Protein AF-A0A531JDR1-F1 (afdb_monomer)

Mean predicted aligned error: 6.73 Å

Foldseek 3Di:
DDDPQKDKDWDKDDQVDWDLDCPQAWEEEQRHTADEPLSVVVQCVVCVVRHPPSIGMRIHMYIYGDVVQKDQPDDVVHRYIDGNDSPD

Nearest PDB structures (foldseek):
  7p8v-assembly1_A  TM=8.570E-01  e=2.211E-07  Escherichia coli K-12
  1nhj-assembly1_A-2  TM=8.512E-01  e=2.527E-07  Escherichia coli K-12
  1b62-assembly1_A-2  TM=8.556E-01  e=3.420E-06  Escherichia coli K-12
  7aic-assembly1_C  TM=7.727E-01  e=1.032E-04  Escherichia coli K-12
  4p7a-assembly1_A-2  TM=9.173E-01  e=3.329E-03  Homo sapiens

Solvent-accessible surface area (backbone atoms only — not comparable to full-atom values): 5253 Å² total; per-residue (Å²): 92,77,53,95,74,34,33,45,48,75,52,67,51,57,69,93,53,58,35,82,53,62,87,55,52,44,38,24,52,72,84,40,72,46,72,40,69,65,62,55,46,50,56,48,61,78,38,55,92,68,38,62,87,78,50,24,62,36,34,41,38,39,38,41,55,63,66,92,61,40,52,73,70,54,55,99,88,46,41,49,65,46,62,79,58,91,86,115

Secondary structure (DSSP, 8-state):
-EETTEEEEEEE--TTSEESSSTTEEEEETTEEE--HHHHHHHHHHTTTTSPTT-EE-EEEEEE--GGGEE---BTTB---EES-TT-

pLDDT: mean 85.01, std 16.75, range [42.81, 98.19]

Structure (mmCIF, N/CA/C/O backbone):
data_AF-A0A531JDR1-F1
#
_entry.id   AF-A0A531JDR1-F1
#
loop_
_atom_site.group_PDB
_atom_site.id
_atom_site.type_symbol
_atom_site.label_atom_id
_atom_site.label_alt_id
_atom_site.label_comp_id
_atom_site.label_asym_id
_atom_site.label_entity_id
_atom_site.label_seq_id
_atom_site.pdbx_PDB_ins_code
_atom_site.Cartn_x
_atom_site.Cartn_y
_atom_site.Cartn_z
_atom_site.occupancy
_atom_site.B_iso_or_equiv
_atom_site.auth_seq_id
_atom_site.auth_comp_id
_atom_site.auth_asym_id
_atom_site.auth_atom_id
_atom_site.pdbx_PDB_model_num
ATOM 1 N N . ALA A 1 1 ? -11.726 1.021 -6.069 1.00 85.56 1 ALA A N 1
ATOM 2 C CA . ALA A 1 1 ? -12.022 -0.421 -6.202 1.00 85.56 1 ALA A CA 1
ATOM 3 C C . ALA A 1 1 ? -12.834 -0.857 -4.992 1.00 85.56 1 ALA A C 1
ATOM 5 O O . ALA A 1 1 ? -12.611 -0.311 -3.919 1.00 85.56 1 ALA A O 1
ATOM 6 N N . MET A 1 2 ? -13.777 -1.782 -5.147 1.00 89.06 2 MET A N 1
ATOM 7 C CA . MET A 1 2 ? -14.574 -2.301 -4.032 1.00 89.06 2 MET A CA 1
ATOM 8 C C . MET A 1 2 ? -14.518 -3.824 -4.050 1.00 89.06 2 MET A C 1
ATOM 10 O O . MET A 1 2 ? -14.680 -4.419 -5.115 1.00 89.06 2 MET A O 1
ATOM 14 N N . ARG A 1 3 ? -14.264 -4.431 -2.893 1.00 87.88 3 ARG A N 1
ATOM 15 C CA . ARG A 1 3 ? -14.217 -5.882 -2.712 1.00 87.88 3 ARG A CA 1
ATOM 16 C C . ARG A 1 3 ? -14.638 -6.225 -1.291 1.00 87.88 3 ARG A C 1
ATOM 18 O O . ARG A 1 3 ? -14.141 -5.610 -0.360 1.00 87.88 3 ARG A O 1
ATOM 25 N N . ASP A 1 4 ? -15.578 -7.156 -1.151 1.00 88.38 4 ASP A N 1
ATOM 26 C CA . ASP A 1 4 ? -15.994 -7.733 0.131 1.00 88.38 4 ASP A CA 1
ATOM 27 C C . ASP A 1 4 ? -16.268 -6.702 1.254 1.00 88.38 4 ASP A C 1
ATOM 29 O O . ASP A 1 4 ? -15.872 -6.851 2.406 1.00 88.38 4 ASP A O 1
ATOM 33 N N . GLY A 1 5 ? -16.941 -5.599 0.901 1.00 87.31 5 GLY A N 1
ATOM 34 C CA . GLY A 1 5 ? -17.263 -4.511 1.836 1.00 87.31 5 GLY A CA 1
ATOM 35 C C . GLY A 1 5 ? -16.109 -3.544 2.136 1.00 87.31 5 GLY A C 1
ATOM 36 O O . GLY A 1 5 ? -16.302 -2.574 2.867 1.00 87.31 5 GLY A O 1
ATOM 37 N N . VAL A 1 6 ? -14.938 -3.754 1.536 1.00 90.44 6 VAL A N 1
ATOM 38 C CA . VAL A 1 6 ? -13.779 -2.862 1.592 1.00 90.44 6 VAL A CA 1
ATOM 39 C C . VAL A 1 6 ? -13.718 -2.013 0.326 1.00 90.44 6 VAL A C 1
ATOM 41 O O . VAL A 1 6 ? -13.664 -2.509 -0.801 1.00 90.44 6 VAL A O 1
ATOM 44 N N . HIS A 1 7 ? -13.698 -0.700 0.506 1.00 95.38 7 HIS A N 1
ATOM 45 C CA . HIS A 1 7 ? -13.442 0.263 -0.552 1.00 95.38 7 HIS A CA 1
ATOM 46 C C . HIS A 1 7 ? -11.982 0.720 -0.502 1.00 95.38 7 HIS A C 1
ATOM 48 O O . HIS A 1 7 ? -11.526 1.253 0.505 1.00 95.38 7 HIS A O 1
ATOM 54 N N . LEU A 1 8 ? -11.259 0.535 -1.605 1.00 95.75 8 LEU A N 1
ATOM 55 C CA . LEU A 1 8 ? -9.888 0.996 -1.802 1.00 95.75 8 LEU A CA 1
ATOM 56 C C . LEU A 1 8 ? -9.863 2.158 -2.799 1.00 95.75 8 LEU A C 1
ATOM 58 O O . LEU A 1 8 ? -10.261 2.005 -3.959 1.00 95.75 8 LEU A O 1
ATOM 62 N N . ALA A 1 9 ? -9.326 3.293 -2.372 1.00 98.06 9 ALA A N 1
ATOM 63 C CA . ALA A 1 9 ? -9.069 4.465 -3.203 1.00 98.06 9 ALA A CA 1
ATOM 64 C C . ALA A 1 9 ? -7.622 4.944 -3.048 1.00 98.06 9 ALA A C 1
ATOM 66 O O . ALA A 1 9 ? -6.912 4.525 -2.135 1.00 98.06 9 ALA A O 1
ATOM 67 N N . GLY A 1 10 ? -7.191 5.848 -3.928 1.00 96.94 10 GLY A N 1
ATOM 68 C CA . GLY A 1 10 ? -5.896 6.511 -3.826 1.00 96.94 10 GLY A CA 1
ATOM 69 C C . GLY A 1 10 ? -5.079 6.453 -5.109 1.00 96.94 10 GLY A C 1
ATOM 70 O O . GLY A 1 10 ? -5.621 6.275 -6.199 1.00 96.94 10 GLY A O 1
ATOM 71 N N . HIS A 1 11 ? -3.768 6.621 -4.963 1.00 98.19 11 HIS A N 1
ATOM 72 C CA . HIS A 1 11 ? -2.831 6.682 -6.077 1.00 98.19 11 HIS A CA 1
ATOM 73 C C . HIS A 1 11 ? -1.625 5.786 -5.840 1.00 98.19 11 HIS A C 1
ATOM 75 O O . HIS A 1 11 ? -1.149 5.607 -4.716 1.00 98.19 11 HIS A O 1
ATOM 81 N N . VAL A 1 12 ? -1.100 5.275 -6.945 1.00 97.62 12 VAL A N 1
ATOM 82 C CA . VAL A 1 12 ? 0.158 4.544 -6.997 1.00 97.62 12 VAL A CA 1
ATOM 83 C C . VAL A 1 12 ? 1.018 5.125 -8.103 1.00 97.62 12 VAL A C 1
ATOM 85 O O . VAL A 1 12 ? 0.505 5.680 -9.078 1.00 97.62 12 VAL A O 1
ATOM 88 N N . SER A 1 13 ? 2.329 5.024 -7.949 1.00 97.69 13 SER A N 1
ATOM 89 C CA . SER A 1 13 ? 3.242 5.446 -8.993 1.00 97.69 13 SER A CA 1
ATOM 90 C C . SER A 1 13 ? 3.247 4.489 -10.177 1.00 97.69 13 SER A C 1
ATOM 92 O O . SER A 1 13 ? 3.008 3.289 -10.053 1.00 97.69 13 SER A O 1
ATOM 94 N N . ILE A 1 14 ? 3.590 5.038 -11.339 1.00 96.69 14 ILE A N 1
ATOM 95 C CA . ILE A 1 14 ? 4.017 4.239 -12.484 1.00 96.69 14 ILE A CA 1
ATOM 96 C C . ILE A 1 14 ? 5.377 3.575 -12.190 1.00 96.69 14 ILE A C 1
ATOM 98 O O . ILE A 1 14 ? 6.172 4.146 -11.434 1.00 96.69 14 ILE A O 1
ATOM 102 N N . PRO A 1 15 ? 5.703 2.422 -12.807 1.00 95.00 15 PRO A N 1
ATOM 103 C CA . PRO A 1 15 ? 6.944 1.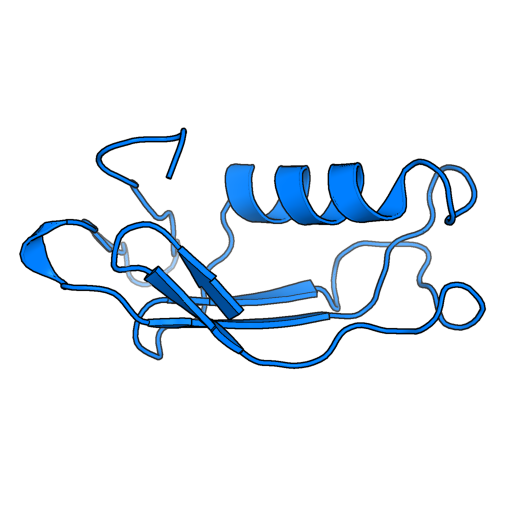691 -12.521 1.00 95.00 15 PRO A CA 1
ATOM 104 C C . PRO A 1 15 ? 8.238 2.505 -12.697 1.00 95.00 15 PRO A C 1
ATOM 106 O O . PRO A 1 15 ? 9.190 2.348 -11.929 1.00 95.00 15 PRO A O 1
ATOM 109 N N . SER A 1 16 ? 8.263 3.430 -13.663 1.00 95.81 16 SER A N 1
ATOM 110 C CA . SER A 1 16 ? 9.401 4.327 -13.910 1.00 95.81 16 SER A CA 1
ATOM 111 C C . SER A 1 16 ? 9.634 5.348 -12.789 1.00 95.81 16 SER A C 1
ATOM 113 O O . SER A 1 16 ? 10.731 5.891 -12.671 1.00 95.81 16 SER A O 1
ATOM 115 N N . PHE A 1 17 ? 8.646 5.575 -11.918 1.00 97.25 17 PHE A N 1
ATOM 116 C CA . PHE A 1 17 ? 8.771 6.409 -10.727 1.00 97.25 17 PHE A CA 1
ATOM 117 C C . PHE A 1 17 ? 8.763 5.544 -9.462 1.00 97.25 17 PHE A C 1
ATOM 119 O O . PHE A 1 17 ? 7.738 5.336 -8.814 1.00 97.25 17 PHE A O 1
ATOM 126 N N . SER A 1 18 ? 9.942 5.047 -9.093 1.00 97.50 18 SER A N 1
ATOM 127 C CA . SER A 1 18 ? 10.149 4.189 -7.918 1.00 97.50 18 SER A CA 1
ATOM 128 C C . SER A 1 18 ? 11.148 4.790 -6.921 1.00 97.50 18 SER A C 1
ATOM 130 O O . SER A 1 18 ? 11.805 5.804 -7.193 1.00 97.50 18 SER A O 1
ATOM 132 N N . ARG A 1 19 ? 11.275 4.170 -5.743 1.00 97.81 19 ARG A N 1
ATOM 133 C CA . ARG A 1 19 ? 12.230 4.532 -4.681 1.00 97.81 19 ARG A CA 1
ATOM 134 C C . ARG A 1 19 ? 13.095 3.350 -4.267 1.00 97.81 19 ARG A C 1
ATOM 136 O O . ARG A 1 19 ? 12.723 2.204 -4.479 1.00 97.81 19 ARG A O 1
ATOM 143 N N . ALA A 1 20 ? 14.239 3.654 -3.657 1.00 97.31 20 ALA A N 1
ATOM 144 C CA . ALA A 1 20 ? 15.150 2.657 -3.088 1.00 97.31 20 ALA A CA 1
ATOM 145 C C . ALA A 1 20 ? 14.684 2.114 -1.722 1.00 97.31 20 ALA A C 1
ATOM 147 O O . ALA A 1 20 ? 15.320 1.238 -1.155 1.00 97.31 20 ALA A O 1
ATOM 148 N N . ASN A 1 21 ? 13.603 2.662 -1.159 1.00 96.12 21 ASN A N 1
ATOM 149 C CA . ASN A 1 21 ? 13.011 2.207 0.095 1.00 96.12 21 ASN A CA 1
ATOM 150 C C . ASN A 1 21 ? 11.491 2.435 0.090 1.00 96.12 21 ASN A C 1
ATOM 152 O O . ASN A 1 21 ? 10.963 3.167 -0.748 1.00 96.12 21 ASN A O 1
ATOM 156 N N . ALA A 1 22 ? 10.797 1.825 1.051 1.00 94.88 22 ALA A N 1
ATOM 157 C CA . ALA A 1 22 ? 9.340 1.878 1.182 1.00 94.88 22 ALA A CA 1
ATOM 158 C C . ALA A 1 22 ? 8.811 3.098 1.969 1.00 94.88 22 ALA A C 1
ATOM 160 O O . ALA A 1 22 ? 7.639 3.125 2.329 1.00 94.88 22 ALA A O 1
ATOM 161 N N . LEU A 1 23 ? 9.637 4.110 2.274 1.00 95.75 23 LEU A N 1
ATOM 162 C CA .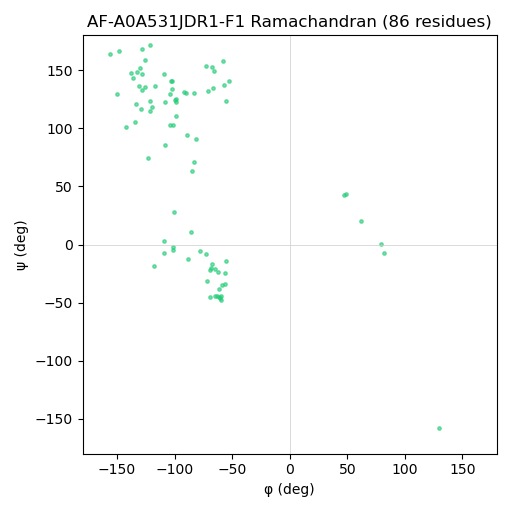 LEU A 1 23 ? 9.230 5.211 3.166 1.00 95.75 23 LEU A CA 1
ATOM 163 C C . LEU A 1 23 ? 8.099 6.084 2.599 1.00 95.75 2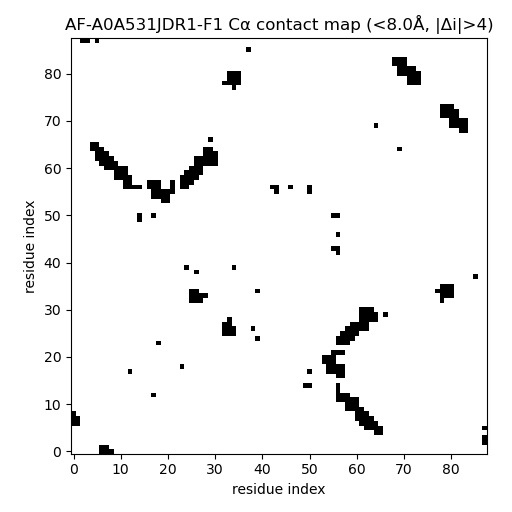3 LEU A C 1
ATOM 165 O O . LEU A 1 23 ? 7.420 6.762 3.364 1.00 95.75 23 LEU A O 1
ATOM 169 N N . GLN A 1 24 ? 7.895 6.064 1.278 1.00 97.12 24 GLN A N 1
ATOM 170 C CA . GLN A 1 24 ? 6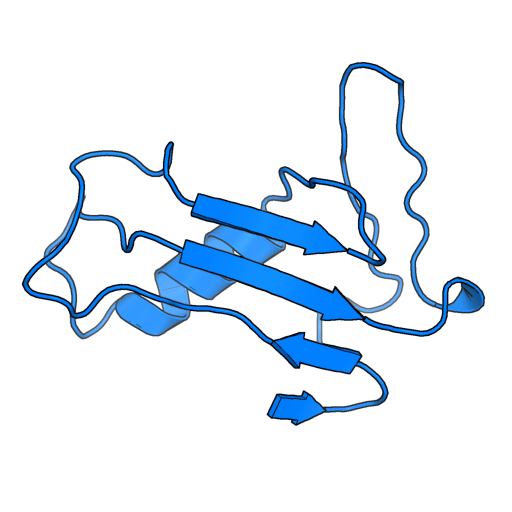.814 6.783 0.591 1.00 97.12 24 GLN A CA 1
ATOM 171 C C . GLN A 1 24 ? 5.629 5.872 0.229 1.00 97.12 24 GLN A C 1
ATOM 173 O O . GLN A 1 24 ? 4.934 6.107 -0.760 1.00 97.12 24 GLN A O 1
ATOM 178 N N . GLN A 1 25 ? 5.420 4.812 1.008 1.00 97.38 25 GLN A N 1
ATOM 179 C CA . GLN A 1 25 ? 4.214 3.995 0.953 1.00 97.38 25 GLN A CA 1
ATOM 180 C C . GLN A 1 25 ? 3.304 4.392 2.107 1.00 97.38 25 GLN A C 1
ATOM 182 O O . GLN A 1 25 ? 3.540 4.039 3.263 1.00 97.38 25 GLN A O 1
ATOM 187 N N . TYR A 1 26 ? 2.275 5.164 1.783 1.00 96.75 26 TYR A N 1
ATOM 188 C CA . TYR A 1 26 ? 1.270 5.611 2.732 1.00 96.75 26 TYR A CA 1
ATOM 189 C C . TYR A 1 26 ? 0.005 4.777 2.560 1.00 96.75 26 TYR A C 1
ATOM 191 O O . TYR A 1 26 ? -0.471 4.564 1.441 1.00 96.75 26 TYR A O 1
ATOM 199 N N . ALA A 1 27 ? -0.543 4.326 3.681 1.00 95.31 27 ALA A N 1
ATOM 200 C CA . ALA A 1 27 ? -1.813 3.630 3.742 1.00 95.31 27 ALA A CA 1
ATOM 201 C C . ALA A 1 27 ? -2.632 4.164 4.914 1.00 95.31 27 ALA A C 1
ATOM 203 O O . ALA A 1 27 ? -2.091 4.482 5.978 1.00 95.31 27 ALA A O 1
ATOM 204 N N . TYR A 1 28 ? -3.938 4.251 4.701 1.00 94.19 28 TYR A N 1
ATOM 205 C CA . TYR A 1 28 ? -4.900 4.743 5.666 1.00 94.19 28 TYR A CA 1
ATOM 206 C C . TYR A 1 28 ? -6.058 3.763 5.767 1.00 94.19 28 TYR A C 1
ATOM 208 O O . TYR A 1 28 ? -6.562 3.306 4.745 1.00 94.19 28 TYR A O 1
ATOM 216 N N . VAL A 1 29 ? -6.507 3.479 6.983 1.00 92.50 29 VAL A N 1
ATOM 217 C CA . VAL A 1 29 ? -7.694 2.660 7.246 1.00 92.50 29 VAL A CA 1
ATOM 218 C C . VAL A 1 29 ? -8.682 3.516 8.016 1.00 92.50 29 VAL A C 1
ATOM 220 O O . VAL A 1 29 ? -8.359 4.008 9.098 1.00 92.50 29 VAL A O 1
ATOM 223 N N . ASN A 1 30 ? -9.860 3.750 7.440 1.00 93.00 30 ASN A N 1
ATOM 224 C CA . ASN A 1 30 ? -10.890 4.622 8.012 1.00 93.00 30 ASN A CA 1
ATOM 225 C C . ASN A 1 30 ? -10.322 5.987 8.462 1.00 93.00 30 ASN A C 1
ATOM 227 O O . ASN A 1 30 ? -10.594 6.477 9.556 1.00 93.00 30 ASN A O 1
ATOM 231 N N . GLY A 1 31 ? -9.462 6.576 7.620 1.00 90.50 31 GLY A N 1
ATOM 232 C CA . GLY A 1 31 ? -8.825 7.879 7.847 1.00 90.50 31 GLY A CA 1
ATOM 233 C C . GLY A 1 31 ? -7.590 7.872 8.759 1.00 90.50 31 GLY A C 1
ATOM 234 O O . GLY A 1 31 ? -6.908 8.891 8.853 1.00 90.50 31 GLY A O 1
ATOM 235 N N . ARG A 1 32 ? -7.245 6.750 9.402 1.00 89.00 32 ARG A N 1
ATOM 236 C CA . ARG A 1 32 ? -6.059 6.650 10.271 1.00 89.00 32 ARG A CA 1
ATOM 237 C C . ARG A 1 32 ? -4.843 6.177 9.477 1.00 89.00 32 ARG A C 1
ATOM 239 O O . ARG A 1 32 ? -4.976 5.177 8.778 1.00 89.00 32 ARG A O 1
ATOM 246 N N . PRO A 1 33 ? -3.670 6.828 9.584 1.00 91.12 33 PRO A N 1
ATOM 247 C CA . PRO A 1 33 ? -2.450 6.323 8.965 1.00 91.12 33 PRO A CA 1
ATOM 248 C C . PRO A 1 33 ? -2.027 5.017 9.639 1.00 91.12 33 PRO A C 1
ATOM 250 O O . PRO A 1 33 ? -2.007 4.926 10.867 1.00 91.12 33 PRO A O 1
ATOM 253 N N . VAL A 1 34 ? -1.669 4.018 8.839 1.00 88.88 34 VAL A N 1
ATOM 254 C CA . VAL A 1 34 ? -1.296 2.685 9.324 1.00 88.88 34 VAL A CA 1
ATOM 255 C C . VAL A 1 34 ? 0.047 2.258 8.750 1.00 88.88 34 VAL A C 1
ATOM 257 O O . VAL A 1 34 ? 0.402 2.606 7.622 1.00 88.88 34 VAL A O 1
ATOM 260 N N . ARG A 1 35 ? 0.816 1.503 9.537 1.00 86.56 35 ARG A N 1
ATOM 261 C CA . ARG A 1 35 ? 2.076 0.886 9.100 1.00 86.56 35 ARG A CA 1
ATOM 262 C C . ARG A 1 35 ? 1.986 -0.612 9.326 1.00 86.56 35 ARG A C 1
ATOM 264 O O . ARG A 1 35 ? 2.583 -1.148 10.249 1.00 86.56 35 ARG A O 1
ATOM 271 N N . ASP A 1 36 ? 1.223 -1.261 8.460 1.00 85.88 36 ASP A N 1
ATOM 272 C CA . ASP A 1 36 ? 0.938 -2.683 8.561 1.00 85.88 36 ASP A CA 1
ATOM 273 C C . ASP A 1 36 ? 1.780 -3.522 7.579 1.00 85.88 36 ASP A C 1
ATOM 275 O O . ASP A 1 36 ? 2.016 -3.135 6.428 1.00 85.88 36 ASP A O 1
ATOM 279 N N . LYS A 1 37 ? 2.250 -4.688 8.040 1.00 86.94 37 LYS A N 1
ATOM 280 C CA . LYS A 1 37 ? 3.110 -5.580 7.243 1.00 86.94 37 LYS A CA 1
ATOM 281 C C . LYS A 1 37 ? 2.352 -6.289 6.122 1.00 86.94 37 LYS A C 1
ATOM 283 O O . LYS A 1 37 ? 2.972 -6.556 5.092 1.00 86.94 37 LYS A O 1
ATOM 288 N N . LEU A 1 38 ? 1.065 -6.593 6.302 1.00 88.00 38 LEU A N 1
ATOM 289 C CA . LEU A 1 38 ? 0.244 -7.218 5.262 1.00 88.00 38 LEU A CA 1
ATOM 290 C C . LEU A 1 38 ? 0.008 -6.227 4.128 1.00 88.00 38 LEU A C 1
ATOM 292 O O . LEU A 1 38 ? 0.248 -6.575 2.976 1.00 88.00 38 LEU A O 1
ATOM 296 N N . ILE A 1 39 ? -0.324 -4.972 4.445 1.00 91.12 39 ILE A N 1
ATOM 297 C CA . ILE A 1 39 ? -0.462 -3.914 3.429 1.00 91.12 39 ILE A CA 1
ATOM 298 C C . ILE A 1 39 ? 0.857 -3.717 2.669 1.00 91.12 39 ILE A C 1
ATOM 300 O O . ILE A 1 39 ? 0.872 -3.703 1.438 1.00 91.12 39 ILE A O 1
ATOM 304 N N . ALA A 1 40 ? 1.984 -3.619 3.382 1.00 92.50 40 ALA A N 1
ATOM 305 C CA . ALA A 1 40 ? 3.295 -3.492 2.744 1.00 92.50 40 ALA A CA 1
ATOM 306 C C . ALA A 1 40 ? 3.640 -4.709 1.860 1.00 92.50 40 ALA A C 1
ATOM 308 O O . ALA A 1 40 ? 4.226 -4.559 0.785 1.00 92.50 40 ALA A O 1
ATOM 309 N N . GLY A 1 41 ? 3.270 -5.916 2.296 1.00 94.00 41 GLY A N 1
ATOM 310 C CA . GLY A 1 41 ? 3.413 -7.150 1.525 1.00 94.00 41 GLY A CA 1
ATOM 311 C C . GLY A 1 41 ? 2.545 -7.164 0.267 1.00 94.00 41 GLY A C 1
ATOM 312 O O . GLY A 1 41 ? 3.047 -7.499 -0.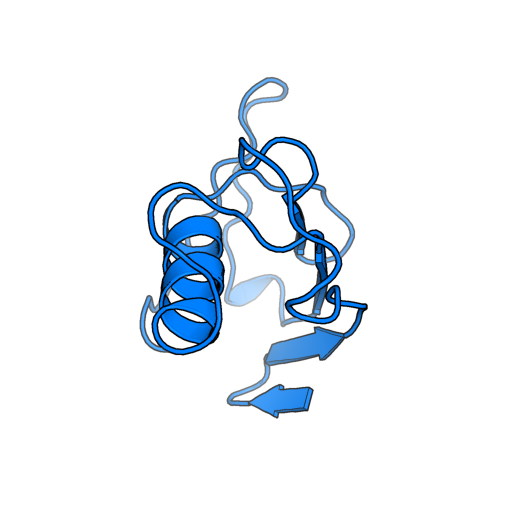803 1.00 94.00 41 GLY A O 1
ATOM 313 N N . ALA A 1 42 ? 1.287 -6.733 0.370 1.00 94.19 42 ALA A N 1
ATOM 314 C CA . ALA A 1 42 ? 0.353 -6.646 -0.747 1.00 94.19 42 ALA A CA 1
ATOM 315 C C . ALA A 1 42 ? 0.830 -5.650 -1.813 1.00 94.19 42 ALA A C 1
ATOM 317 O O . ALA A 1 42 ? 0.852 -5.987 -2.995 1.00 94.19 42 ALA A O 1
ATOM 318 N N . ILE A 1 43 ? 1.305 -4.463 -1.406 1.00 95.50 43 ILE A N 1
ATOM 319 C CA . ILE A 1 43 ? 1.905 -3.489 -2.334 1.00 95.50 43 ILE A CA 1
ATOM 320 C C . ILE A 1 43 ? 3.124 -4.103 -3.030 1.00 95.50 43 ILE A C 1
ATOM 322 O O . ILE A 1 43 ? 3.273 -3.974 -4.241 1.00 95.50 43 ILE A O 1
ATOM 326 N N . ARG A 1 44 ? 3.999 -4.797 -2.290 1.00 94.75 44 ARG A N 1
ATOM 327 C CA . ARG A 1 44 ? 5.165 -5.463 -2.888 1.00 94.75 44 ARG A CA 1
ATOM 328 C C . ARG A 1 44 ? 4.747 -6.522 -3.909 1.00 94.75 44 ARG A C 1
ATOM 330 O O . ARG A 1 44 ? 5.316 -6.546 -4.992 1.00 94.75 44 ARG A O 1
ATOM 337 N N . GLY A 1 45 ? 3.769 -7.362 -3.573 1.00 95.44 45 GLY A N 1
ATOM 338 C CA . GLY A 1 45 ? 3.251 -8.400 -4.465 1.00 95.44 45 GLY A CA 1
ATOM 339 C C . GLY A 1 45 ? 2.637 -7.822 -5.739 1.00 95.44 45 GLY A C 1
ATOM 340 O O . GLY A 1 45 ? 2.972 -8.269 -6.828 1.00 95.44 45 GLY A O 1
ATOM 341 N N . ALA A 1 46 ? 1.826 -6.768 -5.619 1.00 94.94 46 ALA A N 1
ATOM 342 C CA . ALA A 1 46 ? 1.173 -6.117 -6.757 1.00 94.94 46 ALA A CA 1
ATOM 343 C C . ALA A 1 46 ? 2.156 -5.501 -7.771 1.00 94.94 46 ALA A C 1
ATOM 345 O O . ALA A 1 46 ? 1.803 -5.312 -8.932 1.00 94.94 46 ALA A O 1
ATOM 346 N N . PHE A 1 47 ? 3.380 -5.182 -7.340 1.00 96.38 47 PHE A N 1
ATOM 347 C CA . PHE A 1 47 ? 4.417 -4.588 -8.184 1.00 96.38 47 PHE A CA 1
ATOM 348 C C . PHE A 1 47 ? 5.580 -5.541 -8.503 1.00 96.38 47 PHE A C 1
ATOM 350 O O . PHE A 1 47 ? 6.531 -5.119 -9.164 1.00 96.38 47 PHE A O 1
ATOM 357 N N . ALA A 1 48 ? 5.528 -6.799 -8.054 1.00 94.25 48 ALA A N 1
ATOM 358 C CA . ALA A 1 48 ? 6.652 -7.735 -8.130 1.00 94.25 48 ALA A CA 1
ATOM 359 C C . ALA A 1 48 ? 7.139 -7.986 -9.568 1.00 94.25 48 ALA A C 1
ATOM 361 O O . ALA A 1 48 ? 8.342 -8.106 -9.785 1.00 94.25 48 ALA A O 1
ATOM 362 N N . ASP A 1 49 ? 6.222 -7.991 -10.536 1.00 96.19 49 ASP A N 1
ATOM 363 C CA . ASP A 1 49 ? 6.534 -8.277 -11.942 1.00 96.19 49 ASP A CA 1
ATOM 364 C C . ASP A 1 49 ? 6.939 -7.032 -12.748 1.00 96.19 49 ASP A C 1
ATOM 366 O O . ASP A 1 49 ? 7.422 -7.144 -13.874 1.00 96.19 49 ASP A O 1
ATOM 370 N N . VAL A 1 50 ? 6.731 -5.831 -12.197 1.00 96.50 50 VAL A N 1
ATOM 371 C CA . VAL A 1 50 ? 6.912 -4.561 -12.926 1.00 96.50 50 VAL A CA 1
ATOM 372 C C . VAL A 1 50 ? 7.994 -3.664 -12.337 1.00 96.50 50 VAL A C 1
ATOM 374 O O . VAL A 1 50 ? 8.469 -2.753 -13.015 1.00 96.50 50 VAL A O 1
ATOM 377 N N . LEU A 1 51 ? 8.394 -3.890 -11.085 1.00 96.38 51 LEU A N 1
ATOM 378 C CA . LEU A 1 51 ? 9.496 -3.172 -10.459 1.00 96.38 51 LEU A CA 1
ATOM 379 C C . LEU A 1 51 ? 10.757 -4.037 -10.406 1.00 96.38 51 LEU A C 1
ATOM 381 O O . LEU A 1 51 ? 10.683 -5.217 -10.070 1.00 96.38 51 LEU A O 1
ATOM 385 N N . PRO A 1 52 ? 11.941 -3.446 -10.654 1.00 94.56 52 PRO A N 1
ATOM 386 C CA . PRO A 1 52 ? 13.195 -4.124 -10.377 1.00 94.56 52 PRO A CA 1
ATOM 387 C C . PRO A 1 52 ? 13.301 -4.526 -8.905 1.00 94.56 52 PRO A C 1
ATOM 389 O O . PRO A 1 52 ? 12.703 -3.909 -8.016 1.00 94.56 52 PRO A O 1
ATOM 392 N N . ARG A 1 53 ? 14.149 -5.520 -8.643 1.00 91.50 53 ARG A N 1
ATOM 393 C CA . ARG A 1 53 ? 14.510 -5.918 -7.282 1.00 91.50 53 ARG A CA 1
ATOM 394 C C . ARG A 1 53 ? 14.994 -4.701 -6.475 1.00 91.50 53 ARG A C 1
ATOM 396 O O . ARG A 1 53 ? 15.666 -3.822 -7.010 1.00 91.50 53 ARG A O 1
ATOM 403 N N . ASP A 1 54 ? 14.611 -4.651 -5.200 1.00 92.50 54 ASP A N 1
ATOM 404 C CA . ASP A 1 54 ? 14.943 -3.579 -4.245 1.00 92.50 54 ASP A CA 1
ATOM 405 C C . ASP A 1 54 ? 14.406 -2.182 -4.624 1.00 92.50 54 ASP A C 1
ATOM 407 O O . ASP A 1 54 ? 14.867 -1.147 -4.129 1.00 92.50 54 ASP A O 1
ATOM 411 N N . ARG A 1 55 ? 13.386 -2.136 -5.492 1.00 97.25 55 ARG A N 1
ATOM 412 C CA . ARG A 1 55 ? 12.626 -0.924 -5.808 1.00 97.25 55 ARG A CA 1
ATOM 413 C C . ARG A 1 55 ? 11.226 -0.991 -5.223 1.00 97.25 55 ARG A C 1
ATOM 415 O O . ARG A 1 55 ? 10.600 -2.042 -5.134 1.00 97.25 55 ARG A O 1
ATOM 422 N N . HIS A 1 56 ? 10.728 0.176 -4.840 1.00 97.62 56 HIS A N 1
ATOM 423 C CA . HIS A 1 56 ? 9.439 0.331 -4.186 1.00 97.62 56 HIS A CA 1
ATOM 424 C C . HIS A 1 56 ? 8.572 1.335 -4.941 1.00 97.62 56 HIS A C 1
ATOM 426 O O . HIS A 1 56 ? 9.045 2.415 -5.313 1.00 97.62 56 HIS A O 1
ATOM 432 N N . ALA A 1 57 ? 7.299 0.987 -5.140 1.00 97.69 57 ALA A N 1
ATOM 433 C CA . ALA A 1 57 ? 6.286 1.923 -5.609 1.00 97.69 57 ALA A CA 1
ATOM 434 C C . ALA A 1 57 ? 6.045 3.009 -4.554 1.00 97.69 57 ALA A C 1
ATOM 436 O O . ALA A 1 57 ? 6.150 2.747 -3.352 1.00 97.69 57 ALA A O 1
ATOM 437 N N . VAL A 1 58 ? 5.692 4.205 -5.014 1.00 98.19 58 VAL A N 1
ATOM 438 C CA . VAL A 1 58 ? 5.171 5.282 -4.168 1.00 98.19 58 VAL A CA 1
ATOM 439 C C . VAL A 1 58 ? 3.658 5.137 -4.135 1.00 98.19 58 VAL A C 1
ATOM 441 O O . VAL A 1 58 ? 3.036 4.997 -5.188 1.00 98.19 58 VAL A O 1
ATOM 444 N N . THR A 1 59 ? 3.060 5.149 -2.948 1.00 98.19 59 THR A N 1
ATOM 445 C CA . THR A 1 59 ? 1.620 4.90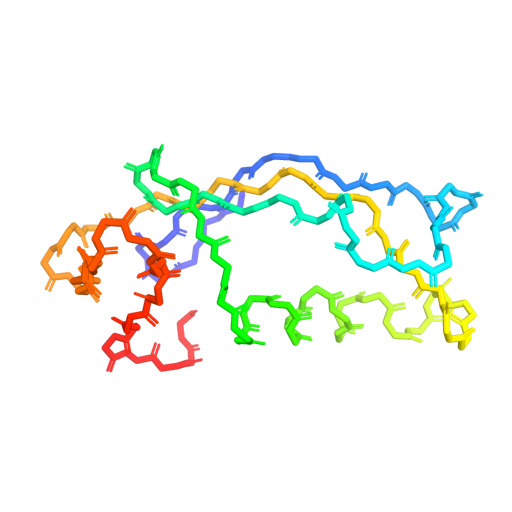9 -2.801 1.00 98.19 59 THR A CA 1
ATOM 446 C C . THR A 1 59 ? 0.997 5.858 -1.795 1.00 98.19 59 THR A C 1
ATOM 448 O O . THR A 1 59 ? 1.609 6.214 -0.791 1.00 98.19 59 THR A O 1
ATOM 451 N N . VAL A 1 60 ? -0.259 6.207 -2.035 1.00 98.12 60 VAL A N 1
ATOM 452 C CA . VAL A 1 60 ? -1.166 6.766 -1.037 1.00 98.12 60 VAL A CA 1
ATOM 453 C C . VAL A 1 60 ? -2.489 6.031 -1.180 1.00 98.12 60 VAL A C 1
ATOM 455 O O . VAL A 1 60 ? -3.191 6.211 -2.168 1.00 98.12 60 VAL A O 1
ATOM 458 N N . LEU A 1 61 ? -2.781 5.134 -0.241 1.00 97.38 61 LEU A N 1
ATOM 459 C CA . LEU A 1 61 ? -3.931 4.232 -0.306 1.00 97.38 61 LEU A CA 1
ATOM 460 C C . LEU A 1 61 ? -4.893 4.499 0.847 1.00 97.38 61 LEU A C 1
ATOM 462 O O . LEU A 1 61 ? -4.470 4.634 1.991 1.00 97.38 61 LEU A O 1
ATOM 466 N N . PHE A 1 62 ? -6.185 4.521 0.554 1.00 96.69 62 PHE A N 1
ATOM 467 C CA . PHE A 1 62 ? -7.257 4.719 1.519 1.00 96.69 62 PHE A CA 1
ATOM 468 C C . PHE A 1 62 ? -8.184 3.514 1.480 1.00 96.69 62 PHE A C 1
ATOM 470 O O . PHE A 1 62 ? -8.845 3.271 0.472 1.00 96.69 62 PHE A O 1
ATOM 477 N N . LEU A 1 63 ? -8.223 2.774 2.581 1.00 94.06 63 LEU A N 1
ATOM 478 C CA . LEU A 1 63 ? -9.151 1.685 2.819 1.00 94.06 63 LEU A CA 1
ATOM 479 C C . LEU A 1 63 ? -10.295 2.212 3.682 1.00 94.06 63 LEU A C 1
ATOM 481 O O . LEU A 1 63 ? -10.078 2.790 4.750 1.00 94.06 63 LEU A O 1
ATOM 485 N N . THR A 1 64 ? -11.518 2.033 3.207 1.00 93.31 64 THR A N 1
ATOM 486 C CA . THR A 1 64 ? -12.747 2.354 3.932 1.00 93.31 64 THR A CA 1
ATOM 487 C C . THR A 1 64 ? -13.577 1.090 4.053 1.00 93.31 64 THR A C 1
ATOM 489 O O . THR A 1 64 ? -13.877 0.455 3.047 1.00 93.31 64 THR A O 1
ATOM 492 N N . LEU A 1 65 ? -13.909 0.710 5.278 1.00 91.62 65 LEU A N 1
ATOM 493 C CA . LEU A 1 65 ? -14.637 -0.514 5.601 1.00 91.62 65 LEU A CA 1
ATOM 494 C C . LEU A 1 65 ? -15.348 -0.364 6.948 1.00 91.62 65 LEU A C 1
ATOM 496 O O . LEU A 1 65 ? -15.013 0.533 7.725 1.00 91.62 65 LEU A O 1
ATOM 500 N N . ASP A 1 66 ? -16.313 -1.239 7.230 1.00 89.50 66 ASP A N 1
ATOM 501 C CA . ASP A 1 66 ? -17.054 -1.219 8.494 1.00 89.50 66 ASP A CA 1
ATOM 502 C C . ASP A 1 66 ? -16.081 -1.306 9.702 1.00 89.50 66 ASP A C 1
ATOM 504 O O . ASP A 1 66 ? -15.277 -2.237 9.798 1.00 89.50 66 ASP A O 1
ATOM 508 N N . PRO A 1 67 ? -16.099 -0.344 10.643 1.00 82.00 67 PRO A N 1
ATOM 509 C CA . PRO A 1 67 ? -15.271 -0.403 11.846 1.00 82.00 67 PRO A CA 1
ATOM 510 C C . PRO A 1 67 ? -15.471 -1.679 12.679 1.00 82.00 67 PRO A C 1
ATOM 512 O O . PRO A 1 67 ? -14.562 -2.079 13.398 1.00 82.00 67 PRO A O 1
ATOM 515 N N . ALA A 1 68 ? -16.622 -2.350 12.580 1.00 81.56 68 ALA A N 1
ATOM 516 C CA . ALA A 1 68 ? -16.889 -3.596 13.298 1.00 81.56 68 ALA A CA 1
ATOM 517 C C . ALA A 1 68 ? -16.049 -4.788 12.801 1.00 81.56 68 ALA A C 1
ATOM 519 O O . ALA A 1 68 ? -15.890 -5.773 13.535 1.00 81.56 68 ALA A O 1
ATOM 520 N N . ILE A 1 69 ? -15.515 -4.718 11.573 1.00 73.88 69 ILE A N 1
ATOM 521 C CA . ILE A 1 69 ? -14.699 -5.778 10.955 1.00 73.88 69 ILE A CA 1
ATOM 522 C C . ILE A 1 69 ? -13.192 -5.494 11.003 1.00 73.88 69 ILE A C 1
ATOM 524 O O . ILE A 1 69 ? -12.398 -6.369 10.651 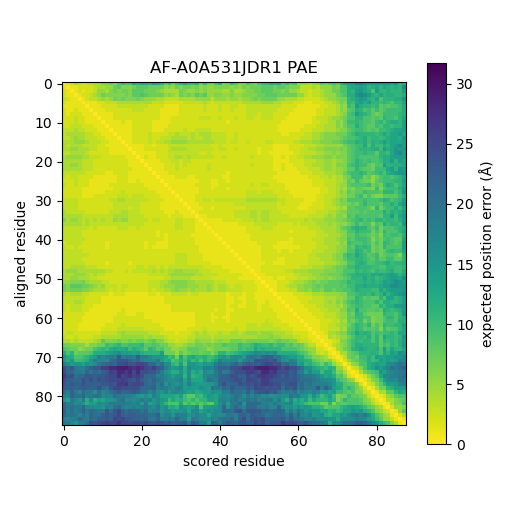1.00 73.88 69 ILE A O 1
ATOM 528 N N . VAL A 1 70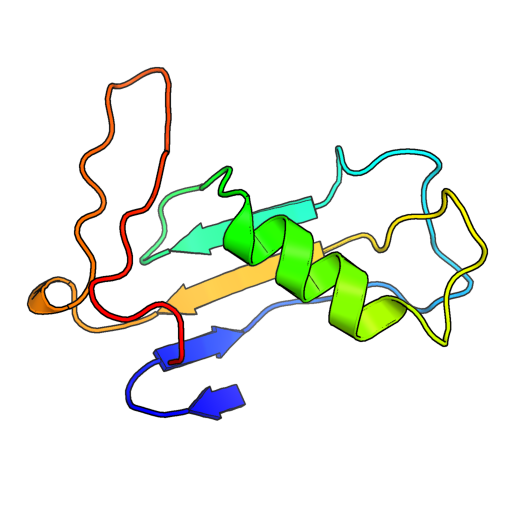 ? -12.783 -4.314 11.485 1.00 68.88 70 VAL A N 1
ATOM 529 C CA . VAL A 1 70 ? -11.371 -3.940 11.627 1.00 68.88 70 VAL A CA 1
ATOM 530 C C . VAL A 1 70 ? -11.074 -3.418 13.031 1.00 68.88 70 VAL A C 1
ATOM 532 O O . VAL A 1 70 ? -11.581 -2.382 13.451 1.00 68.88 70 VAL A O 1
ATOM 535 N N . ASP A 1 71 ? -10.218 -4.130 13.767 1.00 64.94 71 ASP A N 1
ATOM 536 C CA . ASP A 1 71 ? -9.732 -3.644 15.058 1.00 64.94 71 ASP A CA 1
ATOM 537 C C . ASP A 1 71 ? -8.464 -2.820 14.828 1.00 64.94 71 ASP A C 1
ATOM 539 O O . ASP A 1 71 ? -7.345 -3.333 14.715 1.00 64.94 71 ASP A O 1
ATOM 543 N N . VAL A 1 72 ? -8.655 -1.509 14.713 1.00 60.22 72 VAL A N 1
ATOM 544 C CA . VAL A 1 72 ? -7.569 -0.529 14.704 1.00 60.22 72 VAL A CA 1
ATOM 545 C C . VAL A 1 72 ? -7.245 -0.209 16.169 1.00 60.22 72 VAL A C 1
ATOM 547 O O . VAL A 1 72 ? -7.473 0.905 16.635 1.00 60.22 72 VAL A O 1
ATOM 550 N N . ASN A 1 73 ? -6.780 -1.203 16.932 1.00 58.59 73 ASN A N 1
ATOM 551 C CA . ASN A 1 73 ? -6.358 -1.017 18.323 1.00 58.59 73 ASN A CA 1
ATOM 552 C C . ASN A 1 73 ? -4.927 -0.461 18.348 1.00 58.59 73 ASN A C 1
ATOM 554 O O . ASN A 1 73 ? -3.937 -1.191 18.297 1.00 58.59 73 ASN A O 1
ATOM 558 N N . VAL A 1 74 ? -4.833 0.870 18.361 1.00 48.84 74 VAL A N 1
ATOM 559 C CA . VAL A 1 74 ? -3.600 1.645 18.167 1.00 48.84 74 VAL A CA 1
ATOM 560 C C . VAL A 1 74 ? -3.051 2.078 19.523 1.00 48.84 74 VAL A C 1
ATOM 562 O O . VAL A 1 74 ? -3.592 2.975 20.169 1.00 48.84 74 VAL A O 1
ATOM 565 N N . HIS A 1 75 ? -1.918 1.518 19.939 1.00 42.81 75 HIS A N 1
ATOM 566 C CA . HIS A 1 75 ? -1.053 2.233 20.877 1.00 42.81 75 HIS A CA 1
ATOM 567 C C . HIS A 1 75 ? -0.694 3.583 20.213 1.00 42.81 75 HIS A C 1
ATOM 569 O O . HIS A 1 75 ? -0.354 3.569 19.030 1.00 42.81 75 HIS A O 1
ATOM 575 N N . PRO A 1 76 ? -0.693 4.743 20.901 1.00 48.56 76 PRO A N 1
ATOM 576 C CA . PRO A 1 76 ? -0.468 6.058 20.272 1.00 48.56 76 PRO A CA 1
ATOM 577 C C . PRO A 1 76 ? 0.839 6.193 19.463 1.00 48.56 76 PRO A C 1
ATOM 579 O O . PRO A 1 76 ? 0.979 7.122 18.674 1.00 48.56 76 PRO A O 1
ATOM 582 N N . ALA A 1 77 ? 1.780 5.254 19.623 1.00 49.19 77 ALA A N 1
ATOM 583 C CA . ALA A 1 77 ? 3.053 5.195 18.907 1.00 49.19 77 ALA A CA 1
ATOM 584 C C . ALA A 1 77 ? 3.167 4.060 17.859 1.00 49.19 77 ALA A C 1
ATOM 586 O O . ALA A 1 77 ? 4.166 4.011 17.141 1.00 49.19 77 ALA A O 1
ATOM 587 N N . LYS A 1 78 ? 2.199 3.132 17.765 1.00 48.69 78 LYS A N 1
ATOM 588 C CA . LYS A 1 78 ? 2.238 1.972 16.851 1.00 48.69 78 LYS A CA 1
ATOM 589 C C . LYS A 1 78 ? 0.852 1.679 16.282 1.00 48.69 78 LYS A C 1
ATOM 591 O O . LYS A 1 78 ? 0.005 1.092 16.948 1.00 48.69 78 LYS A O 1
ATOM 596 N N . ALA A 1 79 ? 0.646 2.107 15.041 1.00 50.16 79 ALA A N 1
ATOM 597 C CA . ALA A 1 79 ? -0.537 1.798 14.249 1.00 50.16 79 ALA A CA 1
ATOM 598 C C . ALA A 1 79 ? -0.401 0.427 13.579 1.00 50.16 79 ALA A C 1
ATOM 600 O O . ALA A 1 79 ? -0.201 0.340 12.366 1.00 50.16 79 ALA A O 1
ATOM 601 N N . ASP A 1 80 ? -0.484 -0.619 14.400 1.00 53.78 80 ASP A N 1
ATOM 602 C CA . ASP A 1 80 ? -0.679 -1.991 13.939 1.00 53.78 80 ASP A CA 1
ATOM 603 C C . ASP A 1 80 ? -2.185 -2.206 13.697 1.00 53.78 80 ASP A C 1
ATOM 605 O O . ASP A 1 80 ? -3.011 -1.852 14.540 1.00 53.78 80 ASP A O 1
ATOM 609 N N . VAL A 1 81 ? -2.557 -2.742 12.532 1.00 55.75 81 VAL A N 1
ATOM 610 C CA . VAL A 1 81 ? -3.955 -3.047 12.181 1.00 55.75 81 VAL A CA 1
ATOM 611 C C . VAL A 1 81 ? -4.157 -4.545 12.305 1.00 55.75 81 VAL A C 1
ATOM 613 O O . VAL A 1 81 ? -3.39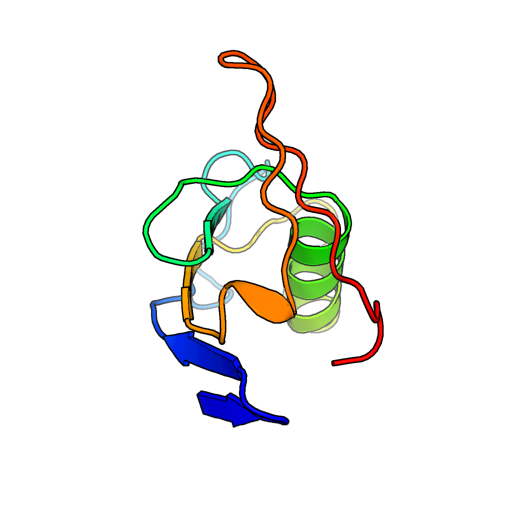2 -5.321 11.737 1.00 55.75 81 VAL A O 1
ATOM 616 N N . ARG A 1 82 ? -5.201 -4.977 13.015 1.00 61.28 82 ARG A N 1
ATOM 617 C CA . ARG A 1 82 ? -5.639 -6.374 12.972 1.00 61.28 82 ARG A CA 1
ATOM 618 C C . ARG A 1 82 ? -6.889 -6.474 12.112 1.00 61.28 82 ARG A C 1
ATOM 620 O O . ARG A 1 82 ? -7.989 -6.132 12.542 1.00 61.28 82 ARG A O 1
ATOM 627 N N . PHE A 1 83 ? -6.704 -6.957 10.888 1.00 58.19 83 PHE A N 1
ATOM 628 C CA . PHE A 1 83 ? -7.813 -7.412 10.059 1.00 58.19 83 PHE A CA 1
ATOM 629 C C . PHE A 1 83 ? -8.354 -8.716 10.649 1.00 58.19 83 PHE A C 1
ATOM 631 O O . PHE A 1 83 ? -7.579 -9.610 10.993 1.00 58.19 83 PHE A O 1
ATOM 638 N N . ARG A 1 84 ? -9.679 -8.812 10.810 1.00 54.50 84 ARG A N 1
ATOM 639 C CA . ARG A 1 84 ? -10.318 -10.022 11.351 1.00 54.50 84 ARG A CA 1
ATOM 640 C C . ARG A 1 84 ? -10.231 -11.202 10.366 1.00 54.50 84 ARG A C 1
ATOM 642 O O . ARG A 1 84 ? -10.260 -12.344 10.808 1.00 54.50 84 ARG A O 1
ATOM 649 N N . ASP A 1 85 ? -10.038 -10.918 9.077 1.00 57.72 85 ASP A N 1
ATOM 650 C CA . ASP A 1 85 ? -9.736 -11.889 8.024 1.00 57.72 85 ASP A CA 1
ATOM 651 C C . ASP A 1 85 ? -8.567 -11.363 7.157 1.00 57.72 85 ASP A C 1
ATOM 653 O O . ASP A 1 85 ? -8.680 -10.266 6.606 1.00 57.72 85 ASP A O 1
ATOM 657 N N . PRO A 1 86 ? -7.429 -12.076 7.045 1.00 53.75 86 PRO A N 1
ATOM 658 C CA . PRO A 1 86 ? -6.305 -11.661 6.204 1.00 53.75 86 PRO A CA 1
ATOM 659 C C . PRO A 1 86 ? -6.546 -11.818 4.689 1.00 53.75 86 PRO A C 1
ATOM 661 O O . PRO A 1 86 ? -5.676 -11.420 3.915 1.00 53.75 86 PRO A O 1
ATOM 664 N N . GLY A 1 87 ? -7.648 -12.455 4.268 1.00 55.53 87 GLY A N 1
ATOM 665 C CA . GLY A 1 87 ? -7.944 -12.791 2.867 1.00 55.53 87 GLY A CA 1
ATOM 666 C C . GLY A 1 87 ? -8.947 -11.882 2.143 1.00 55.53 87 GLY A C 1
ATOM 667 O O . GLY A 1 87 ? -9.186 -12.113 0.955 1.00 55.53 87 GLY A O 1
ATOM 668 N N . LEU A 1 88 ? -9.516 -10.889 2.838 1.00 46.50 88 LEU A N 1
ATOM 669 C CA . LEU A 1 88 ? -10.424 -9.866 2.290 1.00 46.50 88 LEU A CA 1
ATOM 670 C C . LEU A 1 88 ? -9.662 -8.758 1.542 1.00 46.50 88 LEU A C 1
ATOM 672 O O . LEU A 1 88 ? -8.715 -8.190 2.132 1.00 46.50 88 LEU A O 1
#

Radius of gyration: 13.33 Å; Cα contacts (8 Å, |Δi|>4): 150; chains: 1; bounding box: 32×21×35 Å

Sequence (88 aa):
AMRDGVHLAGHVSIPSFSRANALQQYAYVNGRPVRDKLIAGAIRGAFADVLPRDRHAVTVLFLTLDPAIVDVNVHPAKADVRFRDPGL